Protein AF-A0AAD4M6Y4-F1 (afdb_monomer_lite)

Sequence (159 aa):
MHIRSLLCCASRDNLANVVASTKSEVYTQQRAEALFFQFADEDIPDVIAQVPLDGALPLLLAWQLDSHEMGKITKEEWMGGTAALRVSSLTSLAMVLSDLNSLIVLGKAPVGPSNSHVKSQKDTRRTFLSFYSFCFTLAKPEYVAPVLLSGAWLRQKKL

Organism: NCBI:txid376703

Radius of gyration: 20.7 Å; chains: 1; bounding box: 58×75×35 Å

Secondary structure (DSSP, 8-state):
--THHHHHSS-GGGTTTGGG--S-PPP-HHHHHHHHHHHS-SS-TTEEE-----SHHHHHHHHHTT--STTEEEHHHHHHHHHHHT--SHHHHHHHHHHHIIIIIS-PPPSS------S-GGGHHHHHHHHHHHHHHHTS-------------------

Foldseek 3Di:
DPVCVQVVVQDPPCPVVQVPDPDPDQQDLVLLLVVLQSQADPVGSQKRADPPPPDCLQLLVCVLLVPQAPRIDGNNSSSVSCVQQSDRDPVSSVVVSVQLCCCQVVVHDRPDDDPTSDPDSPCSPVVNVSSVVSVVSNPDDPCPPPPPPPDDPDDPDDD

pLDDT: mean 75.02, std 18.94, range [38.0, 94.62]

Structure (mmCIF, N/CA/C/O backbone):
data_AF-A0AAD4M6Y4-F1
#
_entry.id   AF-A0AAD4M6Y4-F1
#
loop_
_atom_site.group_PDB
_atom_site.id
_atom_site.type_symbol
_atom_site.label_atom_id
_atom_site.label_alt_id
_atom_site.label_comp_id
_atom_site.label_asym_id
_atom_site.label_entity_id
_atom_site.label_seq_id
_atom_site.pdbx_PDB_ins_code
_atom_site.Cartn_x
_atom_site.Cartn_y
_atom_site.Cartn_z
_atom_site.occupancy
_atom_site.B_iso_or_equiv
_atom_site.auth_seq_id
_atom_site.auth_comp_id
_atom_site.auth_asym_id
_atom_site.auth_atom_id
_atom_site.pdbx_PDB_model_num
ATOM 1 N N . MET A 1 1 ? 8.672 12.672 12.178 1.00 38.00 1 MET A N 1
ATOM 2 C CA . MET A 1 1 ? 9.137 13.726 11.252 1.00 38.00 1 MET A CA 1
ATOM 3 C C . MET A 1 1 ? 9.596 13.203 9.876 1.00 38.00 1 MET A C 1
ATOM 5 O O . MET A 1 1 ? 10.255 13.972 9.204 1.00 38.00 1 MET A O 1
ATOM 9 N N . HIS A 1 2 ? 9.218 12.008 9.369 1.00 39.22 2 HIS A N 1
ATOM 10 C CA . HIS A 1 2 ? 9.801 11.514 8.091 1.00 39.22 2 HIS A CA 1
ATOM 11 C C . HIS A 1 2 ? 8.863 10.835 7.063 1.00 39.22 2 HIS A C 1
ATOM 13 O O . HIS A 1 2 ? 9.345 10.309 6.070 1.00 39.22 2 HIS A O 1
ATOM 19 N N . ILE A 1 3 ? 7.532 10.996 7.151 1.00 40.09 3 ILE A N 1
ATOM 20 C CA . ILE A 1 3 ? 6.628 10.734 5.990 1.00 40.09 3 ILE A CA 1
ATOM 21 C C . ILE A 1 3 ? 6.930 11.699 4.830 1.00 40.09 3 ILE A C 1
ATOM 23 O O . ILE A 1 3 ? 6.676 11.417 3.664 1.00 40.09 3 ILE A O 1
ATOM 27 N N . ARG A 1 4 ? 7.548 12.841 5.156 1.00 43.50 4 ARG A N 1
ATOM 28 C CA . ARG A 1 4 ? 8.035 13.803 4.174 1.00 43.50 4 ARG A CA 1
ATOM 29 C C . ARG A 1 4 ? 9.114 13.236 3.258 1.00 43.50 4 ARG A C 1
ATOM 31 O O . ARG A 1 4 ? 9.257 13.788 2.189 1.00 43.50 4 ARG A O 1
ATOM 38 N N . SER A 1 5 ? 9.830 12.165 3.614 1.00 44.75 5 SER A N 1
ATOM 39 C CA . SER A 1 5 ? 10.944 11.685 2.781 1.00 44.75 5 SER A CA 1
ATOM 40 C C . SER A 1 5 ? 10.474 11.045 1.471 1.00 44.75 5 SER A C 1
ATOM 42 O O . SER A 1 5 ? 11.052 11.316 0.429 1.00 44.75 5 SER A O 1
ATOM 44 N N . LEU A 1 6 ? 9.363 10.301 1.500 1.00 44.50 6 LEU A N 1
ATOM 45 C CA . LEU A 1 6 ? 8.697 9.794 0.290 1.00 44.50 6 LEU A CA 1
ATOM 46 C C . LEU A 1 6 ? 8.055 10.912 -0.549 1.00 44.50 6 LEU A C 1
ATOM 48 O O . LEU A 1 6 ? 7.968 10.813 -1.765 1.00 44.50 6 LEU A O 1
ATOM 52 N N . LEU A 1 7 ? 7.661 12.007 0.105 1.00 45.84 7 LEU A N 1
ATOM 53 C CA . LEU A 1 7 ? 7.214 13.250 -0.535 1.00 45.84 7 LEU A CA 1
ATOM 54 C C . LEU A 1 7 ? 8.377 14.151 -0.998 1.00 45.84 7 LEU A C 1
ATOM 56 O O . LEU A 1 7 ? 8.145 15.065 -1.777 1.00 45.84 7 LEU A O 1
ATOM 60 N N . CYS A 1 8 ? 9.603 13.939 -0.513 1.00 39.28 8 CYS A N 1
ATOM 61 C CA . CYS A 1 8 ? 10.756 14.812 -0.762 1.00 39.28 8 CYS A CA 1
ATOM 62 C C . CYS A 1 8 ? 11.524 14.432 -2.027 1.00 39.28 8 CYS A C 1
ATOM 64 O O . CYS A 1 8 ? 12.249 15.276 -2.545 1.00 39.28 8 CYS A O 1
ATOM 66 N N . CYS A 1 9 ? 11.374 13.201 -2.520 1.00 38.34 9 CYS A N 1
ATOM 67 C CA . CYS A 1 9 ? 11.905 12.808 -3.826 1.00 38.34 9 CYS A CA 1
ATOM 68 C C . CYS A 1 9 ? 11.093 13.417 -4.981 1.00 38.34 9 CYS A C 1
ATOM 70 O O . CYS A 1 9 ? 11.625 13.589 -6.072 1.00 38.34 9 CYS A O 1
ATOM 72 N N . ALA A 1 10 ? 9.840 13.827 -4.739 1.00 41.12 10 ALA A N 1
ATOM 73 C CA . ALA A 1 10 ? 9.111 14.666 -5.679 1.00 41.12 10 ALA A CA 1
ATOM 74 C C . ALA A 1 10 ? 9.739 16.068 -5.675 1.00 41.12 10 ALA A C 1
ATOM 76 O O . ALA A 1 10 ? 9.691 16.784 -4.673 1.00 41.12 10 ALA A O 1
ATOM 77 N N . SER A 1 11 ? 10.362 16.420 -6.800 1.00 38.12 11 SER A N 1
ATOM 78 C CA . SER A 1 11 ? 11.014 17.700 -7.077 1.00 38.12 11 SER A CA 1
ATOM 79 C C . SER A 1 11 ? 10.334 18.900 -6.398 1.00 38.12 11 SER A C 1
ATOM 81 O O . SER A 1 11 ? 9.109 19.066 -6.436 1.00 38.12 11 SER A O 1
ATOM 83 N N . ARG A 1 12 ? 11.165 19.760 -5.798 1.00 43.28 12 ARG A N 1
ATOM 84 C CA . ARG A 1 12 ? 10.819 20.947 -4.990 1.00 43.28 12 ARG A CA 1
ATOM 85 C C . ARG A 1 12 ? 9.844 21.917 -5.682 1.00 43.28 12 ARG A C 1
ATOM 87 O O . ARG A 1 12 ? 9.210 22.716 -4.995 1.00 43.28 12 ARG A O 1
ATOM 94 N N . ASP A 1 13 ? 9.679 21.802 -6.996 1.00 40.56 13 ASP A N 1
ATOM 95 C CA . ASP A 1 13 ? 8.847 22.674 -7.826 1.00 40.56 13 ASP A CA 1
ATOM 96 C C . ASP A 1 13 ? 7.349 22.296 -7.851 1.00 40.56 13 ASP A C 1
ATOM 98 O O . ASP A 1 13 ? 6.521 23.105 -8.265 1.00 40.56 13 ASP A O 1
ATOM 102 N N . ASN A 1 14 ? 6.951 21.115 -7.352 1.00 46.59 14 ASN A N 1
ATOM 103 C CA . ASN A 1 14 ? 5.551 20.653 -7.413 1.00 46.59 14 ASN A CA 1
ATOM 104 C C . ASN A 1 14 ? 4.688 20.983 -6.177 1.00 46.59 14 ASN A C 1
ATOM 106 O O . ASN A 1 14 ? 3.477 20.758 -6.185 1.00 46.59 14 ASN A O 1
ATOM 110 N N . LEU A 1 15 ? 5.262 21.560 -5.116 1.00 46.22 15 LEU A N 1
ATOM 111 C CA . LEU A 1 15 ? 4.531 21.863 -3.874 1.00 46.22 15 LEU A CA 1
ATOM 112 C C . LEU A 1 15 ? 3.438 22.935 -4.033 1.00 46.22 15 LEU A C 1
ATOM 114 O O . LEU A 1 15 ? 2.484 22.947 -3.256 1.00 46.22 15 LEU A O 1
ATOM 118 N N . ALA A 1 16 ? 3.534 23.805 -5.042 1.00 40.19 16 ALA A N 1
ATOM 119 C CA . ALA A 1 16 ? 2.558 24.874 -5.260 1.00 40.19 16 ALA A CA 1
ATOM 120 C C . ALA A 1 16 ? 1.236 24.383 -5.883 1.00 40.19 16 ALA A C 1
ATOM 122 O O . ALA A 1 16 ? 0.198 25.005 -5.668 1.00 40.19 16 ALA A O 1
ATOM 123 N N . ASN A 1 17 ? 1.238 23.252 -6.600 1.00 43.59 17 ASN A N 1
ATOM 124 C CA . ASN A 1 17 ? 0.036 22.727 -7.262 1.00 43.59 17 ASN A CA 1
ATOM 125 C C . ASN A 1 17 ? -0.753 21.725 -6.387 1.00 43.59 17 ASN A C 1
ATOM 127 O O . ASN A 1 17 ? -1.899 21.391 -6.674 1.00 43.59 17 ASN A O 1
ATOM 131 N N . VAL A 1 18 ? -0.157 21.267 -5.279 1.00 48.53 18 VAL A N 1
ATOM 132 C CA . VAL A 1 18 ? -0.729 20.267 -4.353 1.00 48.53 18 VAL A CA 1
ATOM 133 C C . VAL A 1 18 ? -1.780 20.868 -3.404 1.00 48.53 18 VAL A C 1
ATOM 135 O O . VAL A 1 18 ? -2.607 20.148 -2.848 1.00 48.53 18 VAL A O 1
ATOM 138 N N . VAL A 1 19 ? -1.812 22.194 -3.243 1.00 45.34 19 VAL A N 1
ATOM 139 C CA . VAL A 1 19 ? -2.718 22.882 -2.299 1.00 45.34 19 VAL A CA 1
ATOM 140 C C . VAL A 1 19 ? -4.149 23.044 -2.855 1.00 45.34 19 VAL A C 1
ATOM 142 O O . VAL A 1 19 ? -5.059 23.420 -2.121 1.00 45.34 19 VAL A O 1
ATOM 145 N N . ALA A 1 20 ? -4.395 22.729 -4.132 1.00 40.19 20 ALA A N 1
ATOM 146 C CA . ALA A 1 20 ? -5.626 23.136 -4.814 1.00 40.19 20 ALA A CA 1
ATOM 147 C C . ALA A 1 20 ? -6.815 22.152 -4.770 1.00 40.19 20 ALA A C 1
ATOM 149 O O . ALA A 1 20 ? -7.898 22.544 -5.203 1.00 40.19 20 ALA A O 1
ATOM 150 N N . SER A 1 21 ? -6.697 20.914 -4.265 1.00 40.38 21 SER A N 1
ATOM 151 C CA . SER A 1 21 ? -7.829 19.965 -4.338 1.00 40.38 21 SER A CA 1
ATOM 152 C C . SER A 1 21 ? -8.166 19.278 -3.014 1.00 40.38 21 SER A C 1
ATOM 154 O O . SER A 1 21 ? -7.704 18.186 -2.700 1.00 40.38 21 SER A O 1
ATOM 156 N N . THR A 1 22 ? -9.021 19.941 -2.232 1.00 42.72 22 THR A N 1
ATOM 157 C CA . THR A 1 22 ? -9.667 19.436 -1.004 1.00 42.72 22 THR A CA 1
ATOM 158 C C . THR A 1 22 ? -11.112 18.967 -1.232 1.00 42.72 22 THR A C 1
ATOM 160 O O . THR A 1 22 ? -11.877 18.810 -0.281 1.00 42.72 22 THR A O 1
ATOM 163 N N . LYS A 1 23 ? -11.528 18.719 -2.480 1.00 43.91 23 LYS A N 1
ATOM 164 C CA . LYS A 1 23 ? -12.833 18.098 -2.771 1.00 43.91 23 LYS A CA 1
ATOM 165 C C . LYS A 1 23 ? -12.691 16.580 -2.742 1.00 43.91 23 LYS A C 1
ATOM 167 O O . LYS A 1 23 ? -11.659 16.067 -3.146 1.00 43.91 23 LYS A O 1
ATOM 172 N N . SER A 1 24 ? -13.713 15.866 -2.268 1.00 52.66 24 SER A N 1
ATOM 173 C CA . SER A 1 24 ? -13.787 14.401 -2.328 1.00 52.66 24 SER A CA 1
ATOM 174 C C . SER A 1 24 ? -13.659 13.945 -3.783 1.00 52.66 24 SER A C 1
ATOM 176 O O . SER A 1 24 ? -14.638 13.936 -4.533 1.00 52.66 24 SER A O 1
ATOM 178 N N . GLU A 1 25 ? -12.437 13.668 -4.217 1.00 63.66 25 GLU A N 1
ATOM 179 C CA . GLU A 1 25 ? -12.184 13.341 -5.608 1.00 63.66 25 GLU A CA 1
ATOM 180 C C . GLU A 1 25 ? -12.670 11.923 -5.873 1.00 63.66 25 GLU A C 1
ATOM 182 O O . GLU A 1 25 ? -12.326 10.977 -5.163 1.00 63.66 25 GLU A O 1
ATOM 187 N N . VAL A 1 26 ? -13.509 11.782 -6.895 1.00 79.94 26 VAL A N 1
ATOM 188 C CA . VAL A 1 26 ? -13.926 10.472 -7.378 1.00 79.94 26 VAL A CA 1
ATOM 189 C C . VAL A 1 26 ? -12.691 9.780 -7.940 1.00 79.94 26 VAL A C 1
ATOM 191 O O . VAL A 1 26 ? -12.000 10.334 -8.800 1.00 79.94 26 VAL A O 1
ATOM 194 N N . TYR A 1 27 ? -12.425 8.570 -7.452 1.00 84.75 27 TYR A N 1
ATOM 195 C CA . TYR A 1 27 ? -11.360 7.735 -7.985 1.00 84.75 27 TYR A CA 1
ATOM 196 C C . TYR A 1 27 ? -11.502 7.594 -9.502 1.00 84.75 27 TYR A C 1
ATOM 198 O O . TYR A 1 27 ? -12.562 7.222 -10.009 1.00 84.75 27 TYR A O 1
ATOM 206 N N . THR A 1 28 ? -10.410 7.851 -10.214 1.00 89.31 28 THR A N 1
ATOM 207 C CA . THR A 1 28 ? -10.295 7.602 -11.651 1.00 89.31 28 THR A CA 1
ATOM 208 C C . THR A 1 28 ? -8.986 6.880 -11.925 1.00 89.31 28 THR A C 1
ATOM 210 O O . THR A 1 28 ? -7.932 7.262 -11.413 1.00 89.31 28 THR A O 1
ATOM 213 N N . GLN A 1 29 ? -9.056 5.842 -12.757 1.00 89.06 29 GLN A N 1
ATOM 214 C CA . GLN A 1 29 ? -7.906 5.009 -13.102 1.00 89.06 29 GLN A CA 1
ATOM 215 C C . GLN A 1 29 ? -6.779 5.834 -13.745 1.00 89.06 29 GLN A C 1
ATOM 217 O O . GLN A 1 29 ? -5.625 5.711 -13.355 1.00 89.06 29 GLN A O 1
ATOM 222 N N . GLN A 1 30 ? -7.130 6.759 -14.644 1.00 90.75 30 GLN A N 1
ATOM 223 C CA . GLN A 1 30 ? -6.175 7.650 -15.316 1.00 90.75 30 GLN A CA 1
ATOM 224 C C . GLN A 1 30 ? -5.347 8.494 -14.341 1.00 90.75 30 GLN A C 1
ATOM 226 O O . GLN A 1 30 ? -4.171 8.736 -14.583 1.00 90.75 30 GLN A O 1
ATOM 231 N N . ARG A 1 31 ? -5.935 8.945 -13.225 1.00 88.69 31 ARG A N 1
ATOM 232 C CA . ARG A 1 31 ? -5.194 9.716 -12.216 1.00 88.69 31 ARG A CA 1
ATOM 233 C C . ARG A 1 31 ? -4.257 8.839 -11.402 1.00 88.69 31 ARG A C 1
ATOM 235 O O . ARG A 1 31 ? -3.150 9.268 -11.106 1.00 88.69 31 ARG A O 1
ATOM 242 N N . ALA A 1 32 ? -4.692 7.632 -11.043 1.00 90.06 32 ALA A N 1
ATOM 243 C CA . ALA A 1 32 ? -3.831 6.676 -10.355 1.00 90.06 32 ALA A CA 1
ATOM 244 C C . ALA A 1 32 ? -2.614 6.308 -11.218 1.00 90.06 32 ALA A C 1
ATOM 246 O O . ALA A 1 32 ? -1.498 6.267 -10.710 1.00 90.06 32 ALA A O 1
ATOM 247 N N . GLU A 1 33 ? -2.819 6.139 -12.524 1.00 92.06 33 GLU A N 1
ATOM 248 C CA . GLU A 1 33 ? -1.747 5.910 -13.492 1.00 92.06 33 GLU A CA 1
ATOM 249 C C . GLU A 1 33 ? -0.850 7.148 -13.669 1.00 92.06 33 GLU A C 1
ATOM 251 O O . GLU A 1 33 ? 0.371 7.038 -13.628 1.00 92.06 33 GLU A O 1
ATOM 256 N N . ALA A 1 34 ? -1.426 8.347 -13.785 1.00 91.69 34 ALA A N 1
ATOM 257 C CA . ALA A 1 34 ? -0.644 9.582 -13.862 1.00 91.69 34 ALA A CA 1
ATOM 258 C C . ALA A 1 34 ? 0.219 9.807 -12.610 1.00 91.69 34 ALA A C 1
ATOM 260 O O . ALA A 1 34 ? 1.328 10.323 -12.715 1.00 91.69 34 ALA A O 1
ATOM 261 N N . LEU A 1 35 ? -0.275 9.419 -11.430 1.00 90.12 35 LEU A N 1
ATOM 262 C CA . LEU A 1 35 ? 0.510 9.428 -10.197 1.00 90.12 35 LEU A CA 1
ATOM 263 C C . LEU A 1 35 ? 1.614 8.379 -10.214 1.00 90.12 35 LEU A C 1
ATOM 265 O O . LEU A 1 35 ? 2.709 8.681 -9.760 1.00 90.12 35 LEU A O 1
ATOM 269 N N . PHE A 1 36 ? 1.354 7.182 -10.742 1.00 91.31 36 PHE A N 1
ATOM 270 C CA . PHE A 1 36 ? 2.374 6.144 -10.869 1.00 91.31 36 PHE A CA 1
ATOM 271 C C . PHE A 1 36 ? 3.590 6.660 -11.641 1.00 91.31 36 PHE A C 1
ATOM 273 O O . PHE A 1 36 ? 4.705 6.597 -11.138 1.00 91.31 36 PHE A O 1
ATOM 280 N N . PHE A 1 37 ? 3.367 7.275 -12.805 1.00 90.00 37 PHE A N 1
ATOM 281 C CA . PHE A 1 37 ? 4.448 7.814 -13.634 1.00 90.00 37 PHE A CA 1
ATOM 282 C C . PHE A 1 37 ? 5.252 8.945 -12.974 1.00 90.00 37 PHE A C 1
ATOM 284 O O . PHE A 1 37 ? 6.363 9.218 -13.407 1.00 90.00 37 PHE A O 1
ATOM 291 N N . GLN A 1 38 ? 4.735 9.596 -11.925 1.00 89.44 38 GLN A N 1
ATOM 292 C CA . GLN A 1 38 ? 5.512 10.581 -11.157 1.00 89.44 38 GLN A CA 1
ATOM 293 C C . GLN A 1 38 ? 6.555 9.934 -10.240 1.00 89.44 38 GLN A C 1
ATOM 295 O O . GLN A 1 38 ? 7.494 10.608 -9.826 1.00 89.44 38 GLN A O 1
ATOM 300 N N . PHE A 1 39 ? 6.360 8.662 -9.893 1.00 86.94 39 PHE A N 1
ATOM 301 C CA . PHE A 1 39 ? 7.228 7.898 -8.998 1.00 86.94 39 PHE A CA 1
ATOM 302 C C . PHE A 1 39 ? 7.906 6.716 -9.696 1.00 86.94 39 PHE A C 1
ATOM 304 O O . PHE A 1 39 ? 8.670 6.001 -9.050 1.00 86.94 39 PHE A O 1
ATOM 311 N N . ALA A 1 40 ? 7.601 6.487 -10.974 1.00 89.75 40 ALA A N 1
ATOM 312 C CA . ALA A 1 40 ? 8.237 5.455 -11.772 1.00 89.75 40 ALA A CA 1
ATOM 313 C C . ALA A 1 40 ? 9.747 5.703 -11.840 1.00 89.75 40 ALA A C 1
ATOM 315 O O . ALA A 1 40 ? 10.203 6.847 -11.905 1.00 89.75 40 ALA A O 1
ATOM 316 N N . ASP A 1 41 ? 10.505 4.617 -11.794 1.00 87.69 41 ASP A N 1
ATOM 317 C CA . ASP A 1 41 ? 11.949 4.643 -11.932 1.00 87.69 41 ASP A CA 1
ATOM 318 C C . ASP A 1 41 ? 12.336 5.087 -13.356 1.00 87.69 41 ASP A C 1
ATOM 320 O O . ASP A 1 41 ? 11.674 4.727 -14.335 1.00 87.69 41 ASP A O 1
ATOM 324 N N . GLU A 1 42 ? 13.387 5.905 -13.474 1.00 87.50 42 GLU A N 1
ATOM 325 C CA . GLU A 1 42 ? 13.838 6.448 -14.763 1.00 87.50 42 GLU A CA 1
ATOM 326 C C . GLU A 1 42 ? 14.353 5.348 -15.704 1.00 87.50 42 GLU A C 1
ATOM 328 O O . GLU A 1 42 ? 14.185 5.453 -16.921 1.00 87.50 42 GLU A O 1
ATOM 333 N N . ASP A 1 43 ? 14.932 4.280 -15.146 1.00 88.44 43 ASP A N 1
ATOM 334 C CA . ASP A 1 43 ? 15.478 3.156 -15.903 1.00 88.44 43 ASP A CA 1
ATOM 335 C C . ASP A 1 43 ? 14.408 2.084 -16.184 1.00 88.44 43 ASP A C 1
ATOM 337 O O . ASP A 1 43 ? 14.501 1.354 -17.177 1.00 88.44 43 ASP A O 1
ATOM 341 N N . ILE A 1 44 ? 13.383 1.977 -15.327 1.00 87.75 44 ILE A N 1
ATOM 342 C CA . ILE A 1 44 ? 12.314 0.971 -15.426 1.00 87.75 44 ILE A CA 1
ATOM 343 C C . ILE A 1 44 ? 10.933 1.638 -15.264 1.00 87.75 44 ILE A C 1
ATOM 345 O O . ILE A 1 44 ? 10.397 1.697 -14.155 1.00 87.75 44 ILE A O 1
ATOM 349 N N . PRO A 1 45 ? 10.286 2.069 -16.365 1.00 86.12 45 PRO A N 1
ATOM 350 C CA . PRO A 1 45 ? 9.084 2.909 -16.310 1.00 86.12 45 PRO A CA 1
ATOM 351 C C . PRO A 1 45 ? 7.840 2.211 -15.740 1.00 86.12 45 PRO A C 1
ATOM 353 O O . PRO A 1 45 ? 6.866 2.886 -15.415 1.00 86.12 45 PRO A O 1
ATOM 356 N N . ASP A 1 46 ? 7.862 0.882 -15.615 1.00 91.31 46 ASP A N 1
ATOM 357 C CA . ASP A 1 46 ? 6.769 0.069 -15.064 1.00 91.31 46 ASP A CA 1
ATOM 358 C C . ASP A 1 46 ? 6.995 -0.336 -13.595 1.00 91.31 46 ASP A C 1
ATOM 360 O O . ASP A 1 46 ? 6.241 -1.142 -13.041 1.00 91.31 46 ASP A O 1
ATOM 364 N N . VAL A 1 47 ? 8.012 0.228 -12.932 1.00 90.25 47 VAL A N 1
ATOM 365 C CA . VAL A 1 47 ? 8.339 -0.062 -11.531 1.00 90.25 47 VAL A CA 1
ATOM 366 C C . VAL A 1 47 ? 8.595 1.232 -10.764 1.00 90.25 47 VAL A C 1
ATOM 368 O O . VAL A 1 47 ? 9.366 2.081 -11.190 1.00 90.25 47 VAL A O 1
ATOM 371 N N . ILE A 1 48 ? 7.994 1.362 -9.582 1.00 86.88 48 ILE A N 1
ATOM 372 C CA . ILE A 1 48 ? 8.422 2.332 -8.569 1.00 86.88 48 ILE A CA 1
ATOM 373 C C . ILE A 1 48 ? 9.512 1.653 -7.740 1.00 86.88 48 ILE A C 1
ATOM 375 O O . ILE A 1 48 ? 9.230 0.702 -7.001 1.00 86.88 48 ILE A O 1
ATOM 379 N N . ALA A 1 49 ? 10.750 2.125 -7.864 1.00 79.50 49 ALA A N 1
ATOM 380 C CA . ALA A 1 49 ? 11.892 1.635 -7.098 1.00 79.50 49 ALA A CA 1
ATOM 381 C C . ALA A 1 49 ? 12.356 2.670 -6.057 1.00 79.50 49 ALA A C 1
ATOM 383 O O . ALA A 1 49 ? 11.951 3.829 -6.071 1.00 79.50 49 ALA A O 1
ATOM 384 N N . GLN A 1 50 ? 13.214 2.240 -5.127 1.00 70.62 50 GLN A N 1
ATOM 385 C CA . GLN A 1 50 ? 13.855 3.105 -4.120 1.00 70.62 50 GLN A CA 1
ATOM 386 C C . GLN A 1 50 ? 12.902 3.728 -3.085 1.00 70.62 50 GLN A C 1
ATOM 388 O O . GLN A 1 50 ? 13.187 4.774 -2.500 1.00 70.62 50 GLN A O 1
ATOM 393 N N . VAL A 1 51 ? 11.791 3.053 -2.783 1.00 72.88 51 VAL A N 1
ATOM 394 C CA . VAL A 1 51 ? 10.947 3.415 -1.637 1.00 72.88 51 VAL A CA 1
ATOM 395 C C . VAL A 1 51 ? 11.802 3.281 -0.363 1.00 72.88 51 VAL A C 1
ATOM 397 O O . VAL A 1 51 ? 12.245 2.172 -0.054 1.00 72.88 51 VAL A O 1
ATOM 400 N N . PRO A 1 52 ? 12.067 4.365 0.396 1.00 75.25 52 PRO A N 1
ATOM 401 C CA . PRO A 1 52 ? 12.849 4.282 1.618 1.00 75.25 52 PRO A CA 1
ATOM 402 C C . PRO A 1 52 ? 12.129 3.344 2.579 1.00 75.25 52 PRO A C 1
ATOM 404 O O . PRO A 1 52 ? 10.979 3.582 2.927 1.00 75.25 52 PRO A O 1
ATOM 407 N N . LEU A 1 53 ? 12.804 2.276 3.000 1.00 74.88 53 LEU A N 1
ATOM 408 C CA . LEU A 1 53 ? 12.234 1.221 3.846 1.00 74.88 53 LEU A CA 1
ATOM 409 C C . LEU A 1 53 ? 12.221 1.583 5.341 1.00 74.88 53 LEU A C 1
ATOM 411 O O . LEU A 1 53 ? 12.014 0.716 6.187 1.00 74.88 53 LEU A O 1
ATOM 415 N N . ASP A 1 54 ? 12.464 2.850 5.682 1.00 78.44 54 ASP A N 1
ATOM 416 C CA . ASP A 1 54 ? 12.510 3.291 7.072 1.00 78.44 54 ASP A CA 1
ATOM 417 C C . ASP A 1 54 ? 11.096 3.551 7.619 1.00 78.44 54 ASP A C 1
ATOM 419 O O . ASP A 1 54 ? 10.327 4.379 7.117 1.00 78.44 54 ASP A O 1
ATOM 423 N N . GLY A 1 55 ? 10.757 2.827 8.684 1.00 85.94 55 GLY A N 1
ATOM 424 C CA . GLY A 1 55 ? 9.468 2.890 9.360 1.00 85.94 55 GLY A CA 1
ATOM 425 C C . GLY A 1 55 ? 8.395 1.950 8.797 1.00 85.94 55 GLY A C 1
ATOM 426 O O . GLY A 1 55 ? 8.611 1.142 7.901 1.00 85.94 55 GLY A O 1
ATOM 427 N N . ALA A 1 56 ? 7.193 2.040 9.370 1.00 89.94 56 ALA A N 1
ATOM 428 C CA . ALA A 1 56 ? 6.102 1.114 9.058 1.00 89.94 56 ALA A CA 1
ATOM 429 C C . ALA A 1 56 ? 5.307 1.481 7.793 1.00 89.94 56 ALA A C 1
ATOM 431 O O . ALA A 1 56 ? 4.642 0.623 7.225 1.00 89.94 56 ALA A O 1
ATOM 432 N N . LEU A 1 57 ? 5.342 2.741 7.346 1.00 89.44 57 LEU A N 1
ATOM 433 C CA . LEU A 1 57 ? 4.508 3.206 6.227 1.00 89.44 57 LEU A CA 1
ATOM 434 C C . LEU A 1 57 ? 4.863 2.590 4.871 1.00 89.44 57 LEU A C 1
ATOM 436 O O . LEU A 1 57 ? 3.928 2.208 4.173 1.00 89.44 57 LEU A O 1
ATOM 440 N N . PRO A 1 58 ? 6.147 2.449 4.492 1.00 89.44 58 PRO A N 1
ATOM 441 C CA . PRO A 1 58 ? 6.527 1.749 3.265 1.00 89.44 58 PRO A CA 1
ATOM 442 C C . PRO A 1 58 ? 6.002 0.309 3.245 1.00 89.44 58 PRO A C 1
ATOM 444 O O . PRO A 1 58 ? 5.447 -0.141 2.247 1.00 89.44 58 PRO A O 1
ATOM 447 N N . LEU A 1 59 ? 6.096 -0.385 4.384 1.00 91.25 59 LEU A N 1
ATOM 448 C CA . LEU A 1 59 ? 5.596 -1.752 4.543 1.00 91.25 59 LEU A CA 1
ATOM 449 C C . LEU A 1 59 ? 4.067 -1.810 4.505 1.00 91.25 59 LEU A C 1
ATOM 451 O O . LEU A 1 59 ? 3.500 -2.716 3.903 1.00 91.25 59 LEU A O 1
ATOM 455 N N . LEU A 1 60 ? 3.385 -0.846 5.130 1.00 91.69 60 LEU A N 1
ATOM 456 C CA . LEU A 1 60 ? 1.927 -0.739 5.076 1.00 91.69 60 LEU A CA 1
ATOM 457 C C . LEU A 1 60 ? 1.444 -0.463 3.652 1.00 91.69 60 LEU A C 1
ATOM 459 O O . LEU A 1 60 ? 0.449 -1.049 3.243 1.00 91.69 60 LEU A O 1
ATOM 463 N N . LEU A 1 61 ? 2.142 0.392 2.901 1.00 91.31 61 LEU A N 1
ATOM 464 C CA . LEU A 1 61 ? 1.842 0.651 1.497 1.00 91.31 61 LEU A CA 1
ATOM 465 C C . LEU A 1 61 ? 2.002 -0.623 0.669 1.00 91.31 61 LEU A C 1
ATOM 467 O O . LEU A 1 61 ? 1.046 -1.029 0.017 1.00 91.31 61 LEU A O 1
ATOM 471 N N . ALA A 1 62 ? 3.158 -1.285 0.761 1.00 92.12 62 ALA A N 1
ATOM 472 C CA . ALA A 1 62 ? 3.405 -2.555 0.083 1.00 92.12 62 ALA A CA 1
ATOM 473 C C . ALA A 1 62 ? 2.318 -3.590 0.419 1.00 92.12 62 ALA A C 1
ATOM 475 O O . ALA A 1 62 ? 1.773 -4.232 -0.471 1.00 92.12 62 ALA A O 1
ATOM 476 N N . TRP A 1 63 ? 1.919 -3.682 1.689 1.00 92.81 63 TRP A N 1
ATOM 477 C CA . TRP A 1 63 ? 0.866 -4.592 2.133 1.00 92.81 63 TRP A CA 1
ATOM 478 C C . TRP A 1 63 ? -0.527 -4.239 1.596 1.00 92.81 63 TRP A C 1
ATOM 480 O O . TRP A 1 63 ? -1.327 -5.129 1.309 1.00 92.81 63 TRP A O 1
ATOM 490 N N . GLN A 1 64 ? -0.852 -2.950 1.468 1.00 92.38 64 GLN A N 1
ATOM 491 C CA . GLN A 1 64 ? -2.127 -2.529 0.884 1.00 92.38 64 GLN A CA 1
ATOM 492 C C . GLN A 1 64 ? -2.184 -2.738 -0.631 1.00 92.38 64 GLN A C 1
ATOM 494 O O . GLN A 1 64 ? -3.266 -2.987 -1.158 1.00 92.38 64 GLN A O 1
ATOM 499 N N . LEU A 1 65 ? -1.042 -2.641 -1.312 1.00 92.81 65 LEU A N 1
ATOM 500 C CA . LEU A 1 65 ? -0.920 -2.884 -2.749 1.00 92.81 65 LEU A CA 1
ATOM 501 C C . LEU A 1 65 ? -0.683 -4.362 -3.095 1.00 92.81 65 LEU A C 1
ATOM 503 O O . LEU A 1 65 ? -0.580 -4.690 -4.269 1.00 92.81 65 LEU A O 1
ATOM 507 N N . ASP A 1 66 ? -0.618 -5.235 -2.085 1.00 92.56 66 ASP A N 1
ATOM 508 C CA . ASP A 1 66 ? -0.298 -6.661 -2.229 1.00 92.56 66 ASP A CA 1
ATOM 509 C C . ASP A 1 66 ? 1.040 -6.909 -2.946 1.00 92.56 66 ASP A C 1
ATOM 511 O O . ASP A 1 66 ? 1.183 -7.841 -3.727 1.00 92.56 66 ASP A O 1
ATOM 515 N N . SER A 1 67 ? 2.031 -6.057 -2.673 1.00 91.50 67 SER A N 1
ATOM 516 C CA . SER A 1 67 ? 3.350 -6.124 -3.304 1.00 91.50 67 SER A CA 1
ATOM 517 C C . SER A 1 67 ? 4.087 -7.412 -2.942 1.00 91.50 67 SER A C 1
ATOM 519 O O . SER A 1 67 ? 4.037 -7.869 -1.797 1.00 91.50 67 SER A O 1
ATOM 521 N N . HIS A 1 68 ? 4.758 -8.007 -3.924 1.00 90.06 68 HIS A N 1
ATOM 522 C CA . HIS A 1 68 ? 5.460 -9.281 -3.760 1.00 90.06 68 HIS A CA 1
ATOM 523 C C . HIS A 1 68 ? 6.967 -9.120 -3.511 1.00 90.06 68 HIS A C 1
ATOM 525 O O . HIS A 1 68 ? 7.580 -10.002 -2.909 1.00 90.06 68 HIS A O 1
ATOM 531 N N . GLU A 1 69 ? 7.564 -7.994 -3.913 1.00 87.12 69 GLU A N 1
ATOM 532 C CA . GLU A 1 69 ? 9.002 -7.741 -3.788 1.00 87.12 69 GLU A CA 1
ATOM 533 C C . GLU A 1 69 ? 9.295 -6.527 -2.893 1.00 87.12 69 GLU A C 1
ATOM 535 O O . GLU A 1 69 ? 8.730 -5.445 -3.042 1.00 87.12 69 GLU A O 1
ATOM 540 N N . MET A 1 70 ? 10.217 -6.680 -1.938 1.00 85.19 70 MET A N 1
ATOM 541 C CA . MET A 1 70 ? 10.530 -5.597 -1.008 1.00 85.19 70 MET A CA 1
ATOM 542 C C . MET A 1 70 ? 11.260 -4.441 -1.705 1.00 85.19 70 MET A C 1
ATOM 544 O O . MET A 1 70 ? 12.328 -4.619 -2.282 1.00 85.19 70 MET A O 1
ATOM 548 N N . GLY A 1 71 ? 10.704 -3.232 -1.586 1.00 83.56 71 GLY A N 1
ATOM 549 C CA . GLY A 1 71 ? 11.295 -2.013 -2.151 1.00 83.56 71 GLY A CA 1
ATOM 550 C C . GLY A 1 71 ? 10.979 -1.777 -3.629 1.00 83.56 71 GLY A C 1
ATOM 551 O O . GLY A 1 71 ? 11.500 -0.814 -4.195 1.00 83.56 71 GLY A O 1
ATOM 552 N N . LYS A 1 72 ? 10.120 -2.612 -4.230 1.00 88.88 72 LYS A N 1
ATOM 553 C CA . LYS A 1 72 ? 9.622 -2.443 -5.596 1.00 88.88 72 LYS A CA 1
ATOM 554 C C . LYS A 1 72 ? 8.106 -2.571 -5.635 1.00 88.88 72 LYS A C 1
ATOM 556 O O . LYS A 1 72 ? 7.527 -3.422 -4.969 1.00 88.88 72 LYS A O 1
ATOM 561 N N . ILE A 1 73 ? 7.468 -1.709 -6.413 1.00 92.56 73 ILE A N 1
ATOM 562 C CA . ILE A 1 73 ? 6.029 -1.771 -6.667 1.00 92.56 73 ILE A CA 1
ATOM 563 C C . ILE A 1 73 ? 5.838 -1.700 -8.176 1.00 92.56 73 ILE A C 1
ATOM 565 O O . ILE A 1 73 ? 6.202 -0.706 -8.803 1.00 92.56 73 ILE A O 1
ATOM 569 N N . THR A 1 74 ? 5.286 -2.758 -8.754 1.00 94.00 74 THR A N 1
ATOM 570 C CA . THR A 1 74 ? 4.949 -2.818 -10.181 1.00 94.00 74 THR A CA 1
ATOM 571 C C . THR A 1 74 ? 3.723 -1.964 -10.491 1.00 94.00 74 THR A C 1
ATOM 573 O O . THR A 1 74 ? 2.897 -1.665 -9.617 1.00 94.00 74 THR A O 1
ATOM 576 N N . LYS A 1 75 ? 3.577 -1.575 -11.758 1.00 94.00 75 LYS A N 1
ATOM 577 C CA . LYS A 1 75 ? 2.399 -0.845 -12.230 1.00 94.00 75 LYS A CA 1
ATOM 578 C C . LYS A 1 75 ? 1.108 -1.612 -11.948 1.00 94.00 75 LYS A C 1
ATOM 580 O O . LYS A 1 75 ? 0.121 -1.014 -11.525 1.00 94.00 75 LYS A O 1
ATOM 585 N N . GLU A 1 76 ? 1.105 -2.926 -12.124 1.00 94.38 76 GLU A N 1
ATOM 586 C CA . GLU A 1 76 ? -0.053 -3.788 -11.890 1.00 94.38 76 GLU A CA 1
ATOM 587 C C . GLU A 1 76 ? -0.478 -3.787 -10.415 1.00 94.38 76 GLU A C 1
ATOM 589 O O . GLU A 1 76 ? -1.655 -3.558 -10.121 1.00 94.38 76 GLU A O 1
ATOM 594 N N . GLU A 1 77 ? 0.471 -3.974 -9.491 1.00 94.62 77 GLU A N 1
ATOM 595 C CA . GLU A 1 77 ? 0.234 -3.923 -8.038 1.00 94.62 77 GLU A CA 1
ATOM 596 C C . GLU A 1 77 ? -0.301 -2.548 -7.618 1.00 94.62 77 GLU A C 1
ATOM 598 O O . GLU A 1 77 ? -1.289 -2.438 -6.884 1.00 94.62 77 GLU A O 1
ATOM 603 N N . TRP A 1 78 ? 0.299 -1.474 -8.140 1.00 94.19 78 TRP A N 1
ATOM 604 C CA . TRP A 1 78 ? -0.156 -0.113 -7.882 1.00 94.19 78 TRP A CA 1
ATOM 605 C C . TRP A 1 78 ? -1.588 0.117 -8.367 1.00 94.19 78 TRP A C 1
ATOM 607 O O . TRP A 1 78 ? -2.434 0.613 -7.617 1.00 94.19 78 TRP A O 1
ATOM 617 N N . MET A 1 79 ? -1.885 -0.241 -9.615 1.00 94.19 79 MET A N 1
ATOM 618 C CA . MET A 1 79 ? -3.199 -0.021 -10.215 1.00 94.19 79 MET A CA 1
ATOM 619 C C . MET A 1 79 ? -4.276 -0.866 -9.531 1.00 94.19 79 MET A C 1
ATOM 621 O O . MET A 1 79 ? -5.360 -0.354 -9.244 1.00 94.19 79 MET A O 1
ATOM 625 N N . GLY A 1 80 ? -3.974 -2.124 -9.199 1.00 93.69 80 GLY A N 1
ATOM 626 C CA . GLY A 1 80 ? -4.875 -3.006 -8.459 1.00 93.69 80 GLY A CA 1
ATOM 627 C C . GLY A 1 80 ? -5.155 -2.498 -7.043 1.00 93.69 80 GLY A C 1
ATOM 628 O O . GLY A 1 80 ? -6.315 -2.364 -6.640 1.00 93.69 80 GLY A O 1
ATOM 629 N N . GLY A 1 81 ? -4.107 -2.144 -6.299 1.00 91.62 81 GLY A N 1
ATOM 630 C CA . GLY A 1 81 ? -4.237 -1.671 -4.924 1.00 91.62 81 GLY A CA 1
ATOM 631 C C . GLY A 1 81 ? -4.900 -0.296 -4.816 1.00 91.62 81 GLY A C 1
ATOM 632 O O . GLY A 1 81 ? -5.800 -0.102 -3.997 1.00 91.62 81 GLY A O 1
ATOM 633 N N . THR A 1 82 ? -4.547 0.659 -5.680 1.00 91.25 82 THR A N 1
ATOM 634 C CA . THR A 1 82 ? -5.201 1.981 -5.698 1.00 91.25 82 THR A CA 1
ATOM 635 C C . THR A 1 82 ? -6.661 1.909 -6.141 1.00 91.25 82 THR A C 1
ATOM 637 O O . THR A 1 82 ? -7.482 2.658 -5.607 1.00 91.25 82 THR A O 1
ATOM 640 N N . ALA A 1 83 ? -7.019 0.985 -7.042 1.00 91.50 83 ALA A N 1
ATOM 641 C CA . ALA A 1 83 ? -8.411 0.708 -7.392 1.00 91.50 83 ALA A CA 1
ATOM 642 C C . ALA A 1 83 ? -9.201 0.145 -6.204 1.00 91.50 83 ALA A C 1
ATOM 644 O O . ALA A 1 83 ? -10.306 0.617 -5.928 1.00 91.50 83 ALA A O 1
ATOM 645 N N . ALA A 1 84 ? -8.623 -0.806 -5.461 1.00 90.25 84 ALA A N 1
ATOM 646 C CA . ALA A 1 84 ? -9.241 -1.379 -4.266 1.00 90.25 84 ALA A CA 1
ATOM 647 C C . ALA A 1 84 ? -9.433 -0.335 -3.149 1.00 90.25 84 ALA A C 1
ATOM 649 O O . ALA A 1 84 ? -10.489 -0.280 -2.517 1.00 90.25 84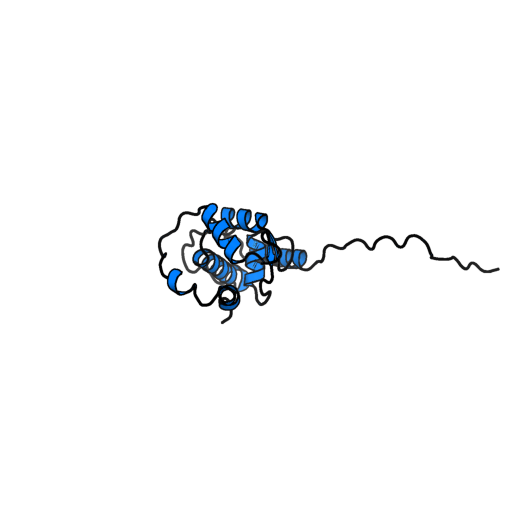 ALA A O 1
ATOM 650 N N . LEU A 1 85 ? -8.440 0.536 -2.946 1.00 88.19 85 LEU A N 1
ATOM 651 C CA . LEU A 1 85 ? -8.489 1.626 -1.966 1.00 88.19 85 LEU A CA 1
ATOM 652 C C . LEU A 1 85 ? -9.318 2.831 -2.433 1.00 88.19 85 LEU A C 1
ATOM 654 O O . LEU A 1 85 ? -9.661 3.690 -1.620 1.00 88.19 85 LEU A O 1
ATOM 658 N N . ARG A 1 86 ? -9.631 2.907 -3.733 1.00 90.12 86 ARG A N 1
ATOM 659 C CA . ARG A 1 86 ? -10.236 4.065 -4.411 1.00 90.12 86 ARG A CA 1
ATOM 660 C C . ARG A 1 86 ? -9.440 5.354 -4.182 1.00 90.12 86 ARG A C 1
ATOM 662 O O . ARG A 1 86 ? -10.008 6.414 -3.927 1.00 90.12 86 ARG A O 1
ATOM 669 N N . VAL A 1 87 ? -8.116 5.260 -4.279 1.00 87.75 87 VAL A N 1
ATOM 670 C CA . VAL A 1 87 ? -7.192 6.381 -4.069 1.00 87.75 87 VAL A CA 1
ATOM 671 C C . VAL A 1 87 ? -6.655 6.866 -5.408 1.00 87.75 87 VAL A C 1
ATOM 673 O O . VAL A 1 87 ? -6.067 6.106 -6.165 1.00 87.75 87 VAL A O 1
ATOM 676 N N . SER A 1 88 ? -6.853 8.149 -5.698 1.00 87.69 88 SER A N 1
ATOM 677 C CA . SER A 1 88 ? -6.365 8.803 -6.921 1.00 87.69 88 SER A CA 1
ATOM 678 C C . SER A 1 88 ? -5.560 10.073 -6.640 1.00 87.69 88 SER A C 1
ATOM 680 O O . SER A 1 88 ? -5.351 10.871 -7.548 1.00 87.69 88 SER A O 1
ATOM 682 N N . SER A 1 89 ? -5.162 10.297 -5.383 1.00 87.56 89 SER A N 1
ATOM 683 C CA . SER A 1 89 ? -4.360 11.445 -4.953 1.00 87.56 89 SER A CA 1
ATOM 684 C C . SER A 1 89 ? -3.356 11.029 -3.874 1.00 87.56 89 SER A C 1
ATOM 686 O O . SER A 1 89 ? -3.630 10.143 -3.057 1.00 87.56 89 SER A O 1
ATOM 688 N N . LEU A 1 90 ? -2.203 11.700 -3.840 1.00 86.62 90 LEU A N 1
ATOM 689 C CA . LEU A 1 90 ? -1.166 11.453 -2.836 1.00 86.62 90 LEU A CA 1
ATOM 690 C C . LEU A 1 90 ? -1.643 11.804 -1.418 1.00 86.62 90 LEU A C 1
ATOM 692 O O . LEU A 1 90 ? -1.325 11.101 -0.462 1.00 86.62 90 LEU A O 1
ATOM 696 N N . THR A 1 91 ? -2.456 12.852 -1.281 1.00 87.06 91 THR A N 1
ATOM 697 C CA . THR A 1 91 ? -3.045 13.260 0.002 1.00 87.06 91 THR A CA 1
ATOM 698 C C . THR A 1 91 ? -3.972 12.183 0.554 1.00 87.06 91 THR A C 1
ATOM 700 O O . THR A 1 91 ? -3.872 11.822 1.725 1.00 87.06 91 THR A O 1
ATOM 703 N N . SER A 1 92 ? -4.845 11.621 -0.288 1.00 85.69 92 SER A N 1
ATOM 704 C CA . SER A 1 92 ? -5.725 10.517 0.103 1.00 85.69 92 SER A CA 1
ATOM 705 C C . SER A 1 92 ? -4.924 9.274 0.489 1.00 85.69 92 SER A C 1
ATOM 707 O O . SER A 1 92 ? -5.237 8.651 1.501 1.00 85.69 92 SER A O 1
ATOM 709 N N . LEU A 1 93 ? -3.857 8.955 -0.254 1.00 87.69 93 LEU A N 1
ATOM 710 C CA . LEU A 1 93 ? -2.964 7.844 0.080 1.00 87.69 93 LEU A CA 1
ATOM 711 C C . LEU A 1 93 ? -2.303 8.049 1.449 1.00 87.69 93 LEU A C 1
ATOM 713 O O . LEU A 1 93 ? -2.337 7.160 2.297 1.00 87.69 93 LEU A O 1
ATOM 717 N N . ALA A 1 94 ? -1.752 9.239 1.691 1.00 87.50 94 ALA A N 1
ATOM 718 C CA . ALA A 1 94 ? -1.093 9.580 2.946 1.00 87.50 94 ALA A CA 1
ATOM 719 C C . ALA A 1 94 ? -2.051 9.509 4.147 1.00 87.50 94 ALA A C 1
ATOM 721 O O . ALA A 1 94 ? -1.661 9.006 5.202 1.00 87.50 94 ALA A O 1
ATOM 722 N N . MET A 1 95 ? -3.302 9.959 3.993 1.00 87.75 95 MET A N 1
ATOM 723 C CA . MET A 1 95 ? -4.325 9.833 5.037 1.00 87.75 95 MET A CA 1
ATOM 724 C C . MET A 1 95 ? -4.632 8.366 5.346 1.00 87.75 95 MET A C 1
ATOM 726 O O . MET A 1 95 ? -4.554 7.966 6.503 1.00 87.75 95 MET A O 1
ATOM 730 N N . VAL A 1 96 ? -4.885 7.544 4.320 1.00 88.12 96 VAL A N 1
ATOM 731 C CA . VAL A 1 96 ? -5.176 6.110 4.494 1.00 88.12 96 VAL A CA 1
ATOM 732 C C . VAL A 1 96 ? -4.020 5.388 5.191 1.00 88.12 96 VAL A C 1
ATOM 734 O O . VAL A 1 96 ? -4.245 4.624 6.128 1.00 88.12 96 VAL A O 1
ATOM 737 N N . LEU A 1 97 ? -2.773 5.657 4.794 1.00 89.31 97 LEU A N 1
ATOM 738 C CA . LEU A 1 97 ? -1.594 5.061 5.430 1.00 89.31 97 LEU A CA 1
ATOM 739 C C . LEU A 1 97 ? -1.401 5.536 6.877 1.00 89.31 97 LEU A C 1
ATOM 741 O O . LEU A 1 97 ? -1.019 4.744 7.738 1.00 89.31 97 LEU A O 1
ATOM 745 N N . SER A 1 98 ? -1.674 6.810 7.168 1.00 89.50 98 SER A N 1
ATOM 746 C CA . SER A 1 98 ? -1.607 7.358 8.527 1.00 89.50 98 SER A CA 1
ATOM 747 C C . SER A 1 98 ? -2.672 6.752 9.448 1.00 89.50 98 SER A C 1
ATOM 749 O O . SER A 1 98 ? -2.377 6.418 10.603 1.00 89.50 98 SER A O 1
ATOM 751 N N . ASP A 1 99 ? -3.888 6.563 8.936 1.00 88.25 99 ASP A N 1
ATOM 752 C CA . ASP A 1 99 ? -4.990 5.910 9.644 1.00 88.25 99 ASP A CA 1
ATOM 753 C C . ASP A 1 99 ? -4.655 4.442 9.923 1.00 88.25 99 ASP A C 1
ATOM 755 O O . ASP A 1 99 ? -4.771 3.982 11.060 1.00 88.25 99 ASP A O 1
ATOM 759 N N . LEU A 1 100 ? -4.147 3.726 8.915 1.00 89.31 100 LEU A N 1
ATOM 760 C CA . LEU A 1 100 ? -3.664 2.351 9.046 1.00 89.31 100 LEU A CA 1
ATOM 761 C C . LEU A 1 100 ? -2.551 2.232 10.083 1.00 89.31 100 LEU A C 1
ATOM 763 O O . LEU A 1 100 ? -2.606 1.359 10.944 1.00 89.31 100 LEU A O 1
ATOM 767 N N . ASN A 1 101 ? -1.559 3.118 10.045 1.00 90.38 101 ASN A N 1
ATOM 768 C CA . ASN A 1 101 ? -0.471 3.126 11.015 1.00 90.38 101 ASN A CA 1
ATOM 769 C C . ASN A 1 101 ? -0.986 3.383 12.438 1.00 90.38 101 ASN A C 1
ATOM 771 O O . ASN A 1 101 ? -0.597 2.697 13.382 1.00 90.38 101 ASN A O 1
ATOM 775 N N . SER A 1 102 ? -1.908 4.331 12.600 1.00 90.25 102 SER A N 1
ATOM 776 C CA . SER A 1 102 ? -2.514 4.620 13.902 1.00 90.25 102 SER A CA 1
ATOM 777 C C . SER A 1 102 ? -3.318 3.435 14.434 1.00 90.25 102 SER A C 1
ATOM 779 O O . SER A 1 102 ? -3.225 3.123 15.619 1.00 90.25 102 SER A O 1
ATOM 781 N N . LEU A 1 103 ? -4.052 2.746 13.564 1.00 89.50 103 LEU A N 1
ATOM 782 C CA . LEU A 1 103 ? -4.925 1.643 13.942 1.00 89.50 103 LEU A CA 1
ATOM 783 C C . LEU A 1 103 ? -4.162 0.339 14.188 1.00 89.50 103 LEU A C 1
ATOM 785 O O . LEU A 1 103 ? -4.369 -0.316 15.204 1.00 89.50 103 LEU A O 1
ATOM 789 N N . ILE A 1 104 ? -3.282 -0.040 13.264 1.00 90.38 104 ILE A N 1
ATOM 790 C CA . ILE A 1 104 ? -2.607 -1.343 13.251 1.00 90.38 104 ILE A CA 1
ATOM 791 C C . ILE A 1 104 ? -1.331 -1.306 14.084 1.00 90.38 104 ILE A C 1
ATOM 793 O O . ILE A 1 104 ? -1.116 -2.189 14.907 1.00 90.38 104 ILE A O 1
ATOM 797 N N . VAL A 1 105 ? -0.482 -0.297 13.874 1.00 89.62 105 VAL A N 1
ATOM 798 C CA . VAL A 1 105 ? 0.854 -0.244 14.488 1.00 89.62 105 VAL A CA 1
ATOM 799 C C . VAL A 1 105 ? 0.786 0.369 15.882 1.00 89.62 105 VAL A C 1
ATOM 801 O O . VAL A 1 105 ? 1.408 -0.139 16.809 1.00 89.62 105 VAL A O 1
ATOM 804 N N . LEU A 1 106 ? 0.015 1.448 16.047 1.00 89.31 106 LEU A N 1
ATOM 805 C CA . LEU A 1 106 ? -0.103 2.143 17.333 1.00 89.31 106 LEU A CA 1
ATOM 806 C C . LEU A 1 106 ? -1.270 1.642 18.197 1.00 89.31 106 LEU A C 1
ATOM 808 O O . LEU A 1 106 ? -1.358 2.038 19.358 1.00 89.31 106 LEU A O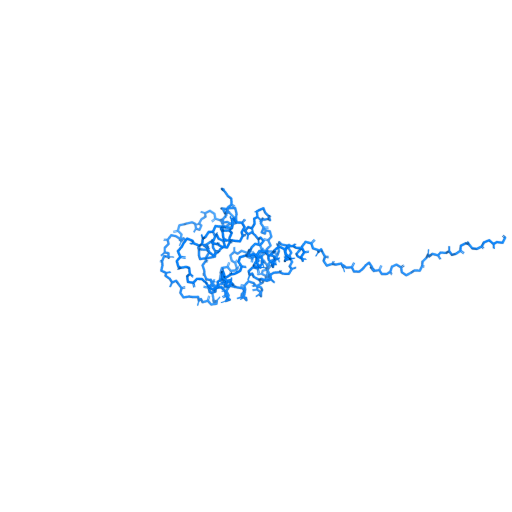 1
ATOM 812 N N . GLY A 1 107 ? -2.173 0.819 17.652 1.00 87.19 107 GLY A N 1
ATOM 813 C CA . GLY A 1 107 ? -3.342 0.307 18.375 1.00 87.19 107 GLY A CA 1
ATOM 814 C C . GLY A 1 107 ? -4.321 1.394 18.835 1.00 87.19 107 GLY A 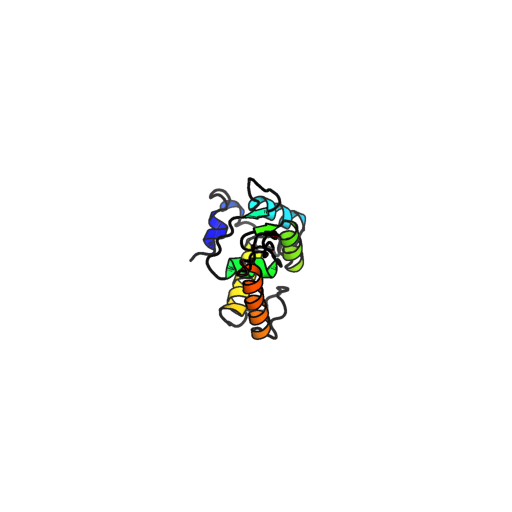C 1
ATOM 815 O O . GLY A 1 107 ? -5.075 1.183 19.784 1.00 87.19 107 GLY A O 1
ATOM 816 N N . LYS A 1 108 ? -4.291 2.579 18.212 1.00 85.81 108 LYS A N 1
ATOM 817 C CA . LYS A 1 108 ? -5.169 3.700 18.559 1.00 85.81 108 LYS A CA 1
ATOM 818 C C . LYS A 1 108 ? -6.546 3.501 17.934 1.00 85.81 108 LYS A C 1
ATOM 820 O O . LYS A 1 108 ? -6.671 2.989 16.822 1.00 85.81 108 LYS A O 1
ATOM 825 N N . ALA A 1 109 ? -7.580 3.944 18.644 1.00 76.38 109 ALA A N 1
ATOM 826 C CA . ALA A 1 109 ? -8.933 3.963 18.105 1.00 76.38 109 ALA A CA 1
ATOM 827 C C . ALA A 1 109 ? -9.005 4.861 16.849 1.00 76.38 109 ALA A C 1
ATOM 829 O O . ALA A 1 109 ? -8.288 5.868 16.789 1.00 76.38 109 ALA A O 1
ATOM 830 N N . PRO A 1 110 ? -9.859 4.531 15.862 1.00 68.06 110 PRO A N 1
ATOM 831 C CA . PRO A 1 110 ? -10.046 5.362 14.679 1.00 68.06 110 PRO A CA 1
ATOM 832 C C . PRO A 1 110 ? -10.474 6.773 15.085 1.00 68.06 110 PRO A C 1
ATOM 834 O O . PRO A 1 110 ? -11.432 6.948 15.842 1.00 68.06 110 PRO A O 1
ATOM 837 N N . VAL A 1 111 ? -9.779 7.790 14.577 1.00 66.25 111 VAL A N 1
ATOM 838 C CA . VAL A 1 111 ? -10.131 9.193 14.821 1.00 66.25 111 VAL A CA 1
ATOM 839 C C . VAL A 1 111 ? -11.261 9.571 13.856 1.00 66.25 111 VAL A C 1
ATOM 841 O O . VAL A 1 111 ? -11.046 10.221 12.842 1.00 66.25 111 VAL A O 1
ATOM 844 N N . GLY A 1 112 ? -12.475 9.102 14.149 1.00 64.44 112 GLY A N 1
ATOM 845 C CA . GLY A 1 112 ? -13.701 9.453 13.426 1.00 64.44 112 GLY A CA 1
ATOM 846 C C . GLY A 1 112 ? -14.268 8.364 12.500 1.00 64.44 112 GLY A C 1
ATOM 847 O O . GLY A 1 112 ? -13.654 7.311 12.307 1.00 64.44 112 GLY A O 1
ATOM 848 N N . PRO A 1 113 ? -15.474 8.598 11.941 1.00 55.84 113 PRO A N 1
ATOM 849 C CA . PRO A 1 113 ? -16.130 7.691 11.003 1.00 55.84 113 PRO A CA 1
ATOM 850 C C . PRO A 1 113 ? -15.375 7.700 9.668 1.00 55.84 113 PRO A C 1
ATOM 852 O O . PRO A 1 113 ? -15.661 8.482 8.764 1.00 55.84 113 PRO A O 1
ATOM 855 N N . SER A 1 114 ? -14.355 6.854 9.562 1.00 54.06 114 SER A N 1
ATOM 856 C CA . SER A 1 114 ? -13.576 6.701 8.338 1.00 54.06 114 SER A CA 1
ATOM 857 C C . SER A 1 114 ? -14.412 5.938 7.306 1.00 54.06 114 SER A C 1
ATOM 859 O O . SER A 1 114 ? -14.659 4.745 7.457 1.00 54.06 114 SER A O 1
ATOM 861 N N . ASN A 1 115 ? -14.837 6.619 6.238 1.00 52.94 115 ASN A N 1
ATOM 862 C CA . ASN A 1 115 ? -15.478 6.013 5.057 1.00 52.94 115 ASN A CA 1
ATOM 863 C C . ASN A 1 115 ? -14.501 5.171 4.207 1.00 52.94 115 ASN A C 1
ATOM 865 O O . ASN A 1 115 ? -14.829 4.772 3.088 1.00 52.94 115 ASN A O 1
ATOM 869 N N . SER A 1 116 ? -13.278 4.934 4.688 1.00 54.09 116 SER A N 1
ATOM 870 C CA . SER A 1 116 ? -12.258 4.215 3.938 1.00 54.09 116 SER A CA 1
ATOM 871 C C . SER A 1 116 ? -12.556 2.712 3.927 1.00 54.09 116 SER A C 1
ATOM 873 O O . SER A 1 116 ? -12.839 2.098 4.954 1.00 54.09 116 SER A O 1
ATOM 875 N N . HIS A 1 117 ? -12.486 2.104 2.741 1.00 53.69 117 HIS A N 1
ATOM 876 C CA . HIS A 1 117 ? -12.561 0.656 2.49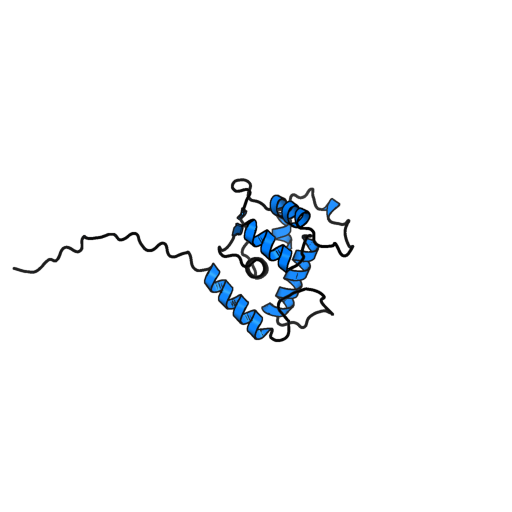1 1.00 53.69 117 HIS A CA 1
ATOM 877 C C . HIS A 1 117 ? -11.339 -0.105 3.050 1.00 53.69 117 HIS A C 1
ATOM 879 O O . HIS A 1 117 ? -10.820 -1.039 2.445 1.00 53.69 117 HIS A O 1
ATOM 885 N N . VAL A 1 118 ? -10.842 0.291 4.217 1.00 58.31 118 VAL A N 1
ATOM 886 C CA . VAL A 1 118 ? -9.787 -0.433 4.914 1.00 58.31 118 VAL A CA 1
ATOM 887 C C . VAL A 1 118 ? -10.383 -1.735 5.446 1.00 58.31 118 VAL A C 1
ATOM 889 O O . VAL A 1 118 ? -11.454 -1.727 6.059 1.00 58.31 118 VAL A O 1
ATOM 892 N N . LYS A 1 119 ? -9.698 -2.863 5.191 1.00 56.81 119 LYS A N 1
ATOM 893 C CA . LYS A 1 119 ? -10.072 -4.211 5.659 1.00 56.81 119 LYS A CA 1
ATOM 894 C C . LYS A 1 119 ? -10.593 -4.128 7.108 1.00 56.81 119 LYS A C 1
ATOM 896 O O . LYS A 1 119 ? -9.877 -3.707 8.011 1.00 56.81 119 LYS A O 1
ATOM 901 N N . SER A 1 120 ? -11.880 -4.449 7.263 1.00 49.91 120 SER A N 1
ATOM 902 C CA . SER A 1 120 ? -12.770 -4.110 8.385 1.00 49.91 120 SER A CA 1
ATOM 903 C C . SER A 1 120 ? -12.116 -4.107 9.779 1.00 49.91 120 SER A C 1
ATOM 905 O O . SER A 1 120 ? -11.555 -5.106 10.224 1.00 49.91 120 SER A O 1
ATOM 907 N N . GLN A 1 121 ? -12.276 -2.991 10.500 1.00 55.25 121 GLN A N 1
ATOM 908 C CA . GLN A 1 121 ? -11.716 -2.674 11.827 1.00 55.25 121 GLN A CA 1
ATOM 909 C C . GLN A 1 121 ? -12.183 -3.573 12.991 1.00 55.25 121 GLN A C 1
ATOM 911 O O . GLN A 1 121 ? -11.831 -3.312 14.139 1.00 55.25 121 GLN A O 1
ATOM 916 N N . LYS A 1 122 ? -12.992 -4.609 12.741 1.00 64.06 122 LYS A N 1
ATOM 917 C CA . LYS A 1 122 ? -13.549 -5.443 13.818 1.00 64.06 122 LYS A CA 1
ATOM 918 C C . LYS A 1 122 ? -12.478 -6.252 14.557 1.00 64.06 122 LYS A C 1
ATOM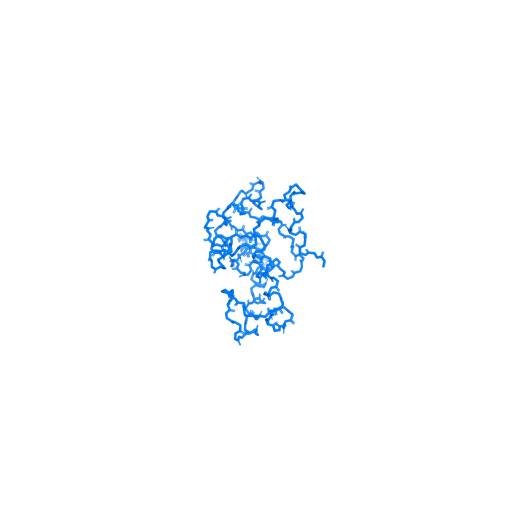 920 O O . LYS A 1 122 ? -12.633 -6.470 15.750 1.00 64.06 122 LYS A O 1
ATOM 925 N N . ASP A 1 123 ? -11.376 -6.599 13.885 1.00 79.94 123 ASP A N 1
ATOM 926 C CA . ASP A 1 123 ? -10.301 -7.418 14.454 1.00 79.94 123 ASP A CA 1
ATOM 927 C C . ASP A 1 123 ? -8.907 -6.815 14.206 1.00 79.94 123 ASP A C 1
ATOM 929 O O . ASP A 1 123 ? -8.088 -7.390 13.486 1.00 79.94 123 ASP A O 1
ATOM 933 N N . THR A 1 124 ? -8.584 -5.680 14.841 1.00 86.50 124 THR A N 1
ATOM 934 C CA . THR A 1 124 ? -7.251 -5.040 14.744 1.00 86.50 124 THR A CA 1
ATOM 935 C C . THR A 1 124 ? -6.103 -6.031 14.955 1.00 86.50 124 THR A C 1
ATOM 937 O O . THR A 1 124 ? -5.101 -5.990 14.247 1.00 86.50 124 THR A O 1
ATOM 940 N N . ARG A 1 125 ? -6.268 -6.987 15.880 1.00 88.19 125 ARG A N 1
ATOM 941 C CA . ARG A 1 125 ? -5.271 -8.028 16.161 1.00 88.19 125 ARG A CA 1
ATOM 942 C C . ARG A 1 125 ? -5.047 -8.972 14.979 1.00 88.19 125 ARG A C 1
ATOM 944 O O . ARG A 1 125 ? -3.906 -9.319 14.689 1.00 88.19 125 ARG A O 1
ATOM 951 N N . ARG A 1 126 ? -6.116 -9.392 14.297 1.00 90.00 126 ARG A N 1
ATOM 952 C CA . ARG A 1 126 ? -6.027 -10.266 13.118 1.00 90.00 126 ARG A CA 1
ATOM 953 C C . ARG A 1 126 ? -5.400 -9.521 11.946 1.00 90.00 126 ARG A C 1
ATOM 955 O O . ARG A 1 126 ? -4.553 -10.075 11.252 1.00 90.00 126 ARG A O 1
ATOM 962 N N . THR A 1 127 ? -5.781 -8.261 11.772 1.00 90.31 127 THR A N 1
ATOM 963 C CA . THR A 1 127 ? -5.223 -7.371 10.755 1.00 90.31 127 THR A CA 1
ATOM 964 C C . THR A 1 127 ? -3.726 -7.143 10.981 1.00 90.31 127 THR A C 1
ATOM 966 O O . THR A 1 127 ? -2.944 -7.314 10.050 1.00 90.31 127 THR A O 1
ATOM 969 N N . PHE A 1 128 ? -3.307 -6.867 12.222 1.00 92.44 128 PHE A N 1
ATOM 970 C CA . PHE A 1 128 ? -1.892 -6.766 12.589 1.00 92.44 128 PHE A CA 1
ATOM 971 C C . PHE A 1 128 ? -1.135 -8.071 12.338 1.00 92.44 128 PHE A C 1
ATOM 973 O O . PHE A 1 128 ? -0.060 -8.030 11.758 1.00 92.44 128 PHE A O 1
ATOM 980 N N . LEU A 1 129 ? -1.690 -9.227 12.721 1.00 93.44 129 LEU A N 1
ATOM 981 C CA . LEU A 1 129 ? -1.064 -10.527 12.452 1.00 93.44 129 LEU A CA 1
ATOM 982 C C . LEU A 1 129 ? -0.875 -10.767 10.951 1.00 93.44 129 LEU A C 1
ATOM 984 O O . LEU A 1 129 ? 0.193 -11.204 10.542 1.00 93.44 129 LEU A O 1
ATOM 988 N N . SER A 1 130 ? -1.875 -10.437 10.129 1.00 93.56 130 SER A N 1
ATOM 989 C CA . SER A 1 130 ? -1.767 -10.539 8.671 1.00 93.56 130 SER A CA 1
ATOM 990 C C . SER A 1 130 ? -0.684 -9.618 8.106 1.00 93.56 130 SER A C 1
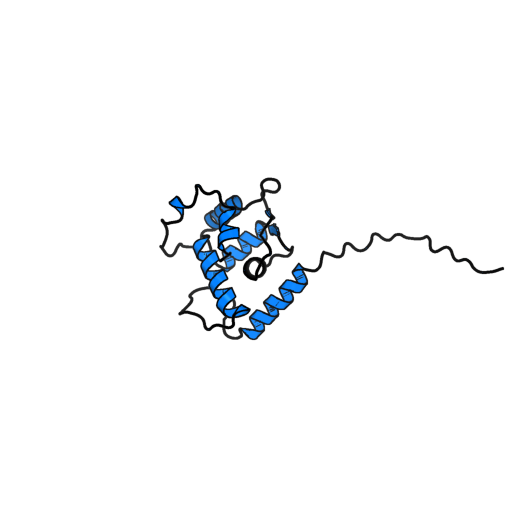ATOM 992 O O . SER A 1 130 ? 0.096 -10.065 7.269 1.00 93.56 130 SER A O 1
ATOM 994 N N . PHE A 1 131 ? -0.618 -8.366 8.567 1.00 93.12 131 PHE A N 1
ATOM 995 C CA . PHE A 1 131 ? 0.432 -7.417 8.189 1.00 93.12 131 PHE A CA 1
ATOM 996 C C . PHE A 1 131 ? 1.820 -7.904 8.631 1.00 93.12 131 PHE A C 1
ATOM 998 O O . PHE A 1 131 ? 2.764 -7.916 7.850 1.00 93.12 131 PHE A O 1
ATOM 1005 N N . TYR A 1 132 ? 1.935 -8.381 9.868 1.00 92.94 132 TYR A N 1
ATOM 1006 C CA . TYR A 1 132 ? 3.173 -8.918 10.415 1.00 92.94 132 TYR A CA 1
ATOM 1007 C C . TYR A 1 132 ? 3.661 -10.132 9.618 1.00 92.94 132 TYR A C 1
ATOM 1009 O O . TYR A 1 132 ? 4.826 -10.177 9.238 1.00 92.94 132 TYR A O 1
ATOM 1017 N N . SER A 1 133 ? 2.777 -11.086 9.303 1.00 92.88 133 SER A N 1
ATOM 1018 C CA . SER A 1 133 ? 3.103 -12.235 8.451 1.00 92.88 133 SER A CA 1
ATOM 1019 C C . SER A 1 133 ? 3.545 -11.814 7.051 1.00 92.88 133 SER A C 1
ATOM 1021 O O . SER A 1 133 ? 4.507 -12.377 6.535 1.00 92.88 133 SER A O 1
ATOM 1023 N N . PHE A 1 134 ? 2.896 -10.807 6.463 1.00 92.69 134 PHE A N 1
ATOM 1024 C CA . PHE A 1 134 ? 3.277 -10.257 5.163 1.00 92.69 134 PHE A CA 1
ATOM 1025 C C . PHE A 1 134 ? 4.721 -9.731 5.150 1.00 92.69 134 PHE A C 1
ATOM 1027 O O . PHE A 1 134 ? 5.470 -10.039 4.224 1.00 92.69 134 PHE A O 1
ATOM 1034 N N . CYS A 1 135 ? 5.166 -9.046 6.210 1.00 90.88 135 CYS A N 1
ATOM 1035 C CA . CYS A 1 135 ? 6.551 -8.574 6.313 1.00 90.88 135 CYS A CA 1
ATOM 1036 C C . CYS A 1 135 ? 7.588 -9.712 6.219 1.00 90.88 135 CYS A C 1
ATOM 1038 O O . CYS A 1 135 ? 8.670 -9.509 5.672 1.00 90.88 135 CYS A O 1
ATOM 1040 N N . PHE A 1 136 ? 7.277 -10.922 6.706 1.00 89.00 136 PHE A N 1
ATOM 1041 C CA . PHE A 1 136 ? 8.174 -12.079 6.559 1.00 89.00 136 PHE A CA 1
ATOM 1042 C C . PHE A 1 136 ? 8.176 -12.674 5.157 1.00 89.00 136 PHE A C 1
ATOM 1044 O O . PHE A 1 136 ? 9.158 -13.315 4.788 1.00 89.00 136 PHE A O 1
ATOM 1051 N N . THR A 1 137 ? 7.091 -12.513 4.403 1.00 88.50 137 THR A N 1
ATOM 1052 C CA . THR A 1 137 ? 7.040 -12.936 3.002 1.00 88.50 137 THR A CA 1
ATOM 1053 C C . THR A 1 137 ? 7.916 -12.021 2.155 1.00 88.50 137 THR A C 1
ATOM 1055 O O . THR A 1 137 ? 8.757 -12.525 1.423 1.00 88.50 137 THR A O 1
ATOM 1058 N N . LEU A 1 138 ? 7.815 -10.701 2.350 1.00 83.81 138 LEU A N 1
ATOM 1059 C CA . LEU A 1 138 ? 8.641 -9.711 1.647 1.00 83.81 138 LEU A CA 1
ATOM 1060 C C . LEU A 1 138 ? 10.145 -9.846 1.924 1.00 83.81 138 LEU A C 1
ATOM 1062 O O . LEU A 1 138 ? 10.967 -9.599 1.048 1.00 83.81 138 LEU A O 1
ATOM 1066 N N . ALA A 1 139 ? 10.520 -10.209 3.153 1.00 77.94 139 ALA A N 1
ATOM 1067 C CA . ALA A 1 139 ? 11.923 -10.291 3.558 1.00 77.94 139 ALA A CA 1
ATOM 1068 C C . ALA A 1 139 ? 12.643 -11.559 3.071 1.00 77.94 139 ALA A C 1
ATOM 1070 O O . ALA A 1 139 ? 13.860 -11.671 3.238 1.00 77.94 139 ALA A O 1
ATOM 1071 N N . LYS A 1 140 ? 11.922 -12.538 2.513 1.00 74.56 140 LYS A N 1
ATOM 1072 C CA . LYS A 1 140 ? 12.543 -13.737 1.956 1.00 74.56 140 LYS A CA 1
ATOM 1073 C C . LYS A 1 140 ? 12.913 -13.441 0.506 1.00 74.56 140 LYS A C 1
ATOM 1075 O O . LYS A 1 140 ? 11.997 -13.307 -0.301 1.00 74.56 140 LYS A O 1
ATOM 1080 N N . PRO A 1 141 ? 14.210 -13.365 0.148 1.00 61.78 141 PRO A N 1
ATOM 1081 C CA . PRO A 1 141 ? 14.563 -13.399 -1.262 1.00 61.78 141 PRO A CA 1
ATOM 1082 C C . PRO A 1 141 ? 13.960 -14.677 -1.839 1.00 61.78 141 PRO A C 1
ATOM 1084 O O . PRO A 1 141 ? 13.999 -15.719 -1.168 1.00 61.78 141 PRO A O 1
ATOM 1087 N N . GLU A 1 142 ? 13.380 -14.604 -3.040 1.00 61.59 142 GLU A N 1
ATOM 1088 C CA . GLU A 1 142 ? 13.038 -15.823 -3.760 1.00 61.59 142 GLU A CA 1
ATOM 1089 C C . GLU A 1 142 ? 14.288 -16.694 -3.745 1.00 61.59 142 GLU A C 1
ATOM 1091 O O . GLU A 1 142 ? 15.355 -16.295 -4.219 1.00 61.59 142 GLU A O 1
ATOM 1096 N N . TYR A 1 143 ? 14.191 -17.842 -3.075 1.00 56.44 143 TYR A N 1
ATOM 1097 C CA . TYR A 1 143 ? 15.269 -18.807 -3.055 1.00 56.44 143 TYR A CA 1
ATOM 1098 C C . TYR A 1 143 ? 15.416 -19.261 -4.502 1.00 56.44 143 TYR A C 1
ATOM 1100 O O . TYR A 1 143 ? 14.704 -20.154 -4.958 1.00 56.44 143 TYR A O 1
ATOM 1108 N N . VAL A 1 144 ? 16.337 -18.634 -5.230 1.00 60.66 144 VAL A N 1
ATOM 1109 C CA . VAL A 1 144 ? 16.880 -19.206 -6.449 1.00 60.66 144 VAL A CA 1
ATOM 1110 C C . VAL A 1 144 ? 17.507 -20.498 -5.959 1.00 60.66 144 VAL A C 1
ATOM 1112 O O . VAL A 1 144 ? 18.530 -20.470 -5.270 1.00 60.66 144 VAL A O 1
ATOM 1115 N N . ALA A 1 145 ? 16.813 -21.620 -6.170 1.00 60.72 145 ALA A N 1
ATOM 1116 C CA . ALA A 1 145 ? 17.326 -22.925 -5.798 1.00 60.72 145 ALA A CA 1
ATOM 1117 C C . ALA A 1 145 ? 18.779 -22.975 -6.287 1.00 60.72 145 ALA A C 1
ATOM 1119 O O . ALA A 1 145 ? 19.011 -22.607 -7.445 1.00 60.72 145 ALA A O 1
ATOM 1120 N N . PRO A 1 146 ? 19.758 -23.326 -5.429 1.00 57.62 146 PRO A N 1
ATOM 1121 C CA . PRO A 1 146 ? 21.139 -23.381 -5.864 1.00 57.62 146 PRO A CA 1
ATOM 1122 C C . PRO A 1 146 ? 21.157 -24.264 -7.101 1.00 57.62 146 PRO A C 1
ATOM 1124 O O . PRO A 1 146 ? 20.762 -25.430 -7.028 1.00 57.62 146 PRO A O 1
ATOM 1127 N N . VAL A 1 147 ? 21.523 -23.667 -8.242 1.00 59.91 147 VAL A N 1
ATOM 1128 C CA . VAL A 1 147 ? 21.740 -24.389 -9.492 1.00 59.91 147 VAL A CA 1
ATOM 1129 C C . VAL A 1 147 ? 22.573 -25.590 -9.103 1.00 59.91 147 VAL A C 1
ATOM 1131 O O . VAL A 1 147 ? 23.666 -25.434 -8.558 1.00 59.91 147 VAL A O 1
ATOM 1134 N N . LEU A 1 148 ? 21.979 -26.771 -9.258 1.00 52.44 148 LEU A N 1
ATOM 1135 C CA . LEU A 1 148 ? 22.565 -28.034 -8.859 1.00 52.44 148 LEU A CA 1
ATOM 1136 C C . LEU A 1 148 ? 23.985 -28.090 -9.425 1.00 52.44 148 LEU A C 1
ATOM 1138 O O . LEU A 1 148 ? 24.167 -28.359 -10.612 1.00 52.44 148 LEU A O 1
ATOM 1142 N N . LEU A 1 149 ? 24.990 -27.880 -8.571 1.00 51.34 149 LEU A N 1
ATOM 1143 C CA . LEU A 1 149 ? 26.336 -28.390 -8.793 1.00 51.34 149 LEU A CA 1
ATOM 1144 C C . LEU A 1 149 ? 26.219 -29.914 -8.708 1.00 51.34 149 LEU A C 1
ATOM 1146 O O . LEU A 1 149 ? 26.514 -30.545 -7.693 1.00 51.34 149 LEU A O 1
ATOM 1150 N N . SER A 1 150 ? 25.681 -30.501 -9.775 1.00 56.53 150 SER A N 1
ATOM 1151 C CA . SER A 1 150 ? 25.645 -31.935 -9.974 1.00 56.53 150 SER A CA 1
ATOM 1152 C C . SER A 1 150 ? 27.079 -32.423 -10.106 1.00 56.53 150 SER A C 1
ATOM 1154 O O . SER A 1 150 ? 27.735 -32.199 -11.115 1.00 56.53 150 SER A O 1
ATOM 1156 N N . GLY A 1 151 ? 27.526 -33.140 -9.078 1.00 54.72 151 GLY A N 1
ATOM 1157 C CA . GLY A 1 151 ? 28.422 -34.275 -9.259 1.00 54.72 151 GLY A CA 1
ATOM 1158 C C . GLY A 1 151 ? 29.915 -33.994 -9.148 1.00 54.72 151 GLY A C 1
ATOM 1159 O O . GLY A 1 151 ? 30.633 -34.123 -10.129 1.00 54.72 151 GLY A O 1
ATOM 1160 N N . ALA A 1 152 ? 30.414 -33.761 -7.932 1.00 52.09 152 ALA A N 1
ATOM 1161 C CA . ALA A 1 152 ? 31.817 -34.052 -7.614 1.00 52.09 152 ALA A CA 1
ATOM 1162 C C . ALA A 1 152 ? 32.046 -34.353 -6.120 1.00 52.09 152 ALA A C 1
ATOM 1164 O O . ALA A 1 152 ? 32.987 -33.855 -5.516 1.00 52.09 152 ALA A O 1
ATOM 1165 N N . TRP A 1 153 ? 31.215 -35.200 -5.501 1.00 52.22 153 TRP A N 1
ATOM 1166 C CA . TRP A 1 153 ? 31.621 -35.873 -4.259 1.00 52.22 153 TRP A CA 1
ATOM 1167 C C . TRP A 1 153 ? 32.272 -37.208 -4.620 1.00 52.22 153 TRP A C 1
ATOM 1169 O O . TRP A 1 153 ? 31.635 -38.262 -4.659 1.00 52.22 153 TRP A O 1
ATOM 1179 N N . LEU A 1 154 ? 33.562 -37.125 -4.952 1.00 52.69 154 LEU A N 1
ATOM 1180 C CA . LEU A 1 154 ? 34.432 -38.265 -5.206 1.00 52.69 154 LEU A CA 1
ATOM 1181 C C . LEU A 1 154 ? 34.544 -39.097 -3.918 1.00 52.69 154 LEU A C 1
ATOM 1183 O O . LEU A 1 154 ? 35.153 -38.684 -2.932 1.00 52.69 154 LEU A O 1
ATOM 1187 N N . ARG A 1 155 ? 33.928 -40.283 -3.925 1.00 56.28 155 ARG A N 1
ATOM 1188 C CA . ARG A 1 155 ? 34.107 -41.307 -2.891 1.00 56.28 155 ARG A CA 1
ATOM 1189 C C . ARG A 1 155 ? 35.570 -41.755 -2.873 1.00 56.28 155 ARG A C 1
ATOM 1191 O O . ARG A 1 155 ? 35.967 -42.553 -3.716 1.00 56.28 155 ARG A O 1
ATOM 1198 N N . GLN A 1 156 ? 36.340 -41.351 -1.868 1.00 52.72 156 GLN A N 1
ATOM 1199 C CA . GLN A 1 156 ? 37.497 -42.142 -1.451 1.00 52.72 156 GLN A CA 1
ATOM 1200 C C . GLN A 1 156 ? 37.013 -43.288 -0.557 1.00 52.72 156 GLN A C 1
ATOM 1202 O O . GLN A 1 156 ? 36.789 -43.127 0.641 1.00 52.72 156 GLN A O 1
ATOM 1207 N N . LYS A 1 157 ? 36.819 -44.463 -1.164 1.00 57.28 157 LYS A N 1
ATOM 1208 C CA . LYS A 1 157 ? 36.839 -45.733 -0.437 1.00 57.28 157 LYS A CA 1
ATOM 1209 C C . LYS A 1 157 ? 38.249 -46.313 -0.534 1.00 57.28 157 LYS A C 1
ATOM 1211 O O . LYS A 1 157 ? 38.732 -46.568 -1.629 1.00 57.28 157 LYS A O 1
ATOM 1216 N N . LYS A 1 158 ? 38.840 -46.486 0.650 1.00 57.06 158 LYS A N 1
ATOM 1217 C CA . LYS A 1 158 ? 39.961 -47.364 1.009 1.00 57.06 158 LYS A CA 1
ATOM 1218 C C . LYS A 1 158 ? 40.155 -48.559 0.069 1.00 57.06 158 LYS A C 1
ATOM 1220 O O . LYS A 1 158 ? 39.193 -49.298 -0.144 1.00 57.06 158 LYS A O 1
ATOM 1225 N N . LEU A 1 159 ? 41.411 -48.796 -0.306 1.00 56.19 159 LEU A N 1
ATOM 1226 C CA . LEU A 1 159 ? 42.065 -50.107 -0.342 1.00 56.19 159 LEU A CA 1
ATOM 1227 C C . LEU A 1 159 ? 43.538 -49.911 0.021 1.00 56.19 159 LEU A C 1
ATOM 1229 O O . LEU A 1 159 ? 44.135 -48.960 -0.528 1.00 56.19 159 LEU A O 1
#